Protein AF-A0A2V7HAU4-F1 (afdb_monomer_lite)

Foldseek 3Di:
DDDDDQAADDQPPVDPPCPDSVCSVVVLCVCCVVVVDHPVVSCSHYPLSVLCVQCVVPVCSCPPHPCNVVSNVSVVVVD

Secondary structure (DSSP, 8-state):
--PPP-------BTBTT---TTTHHHHHHHHHHTTSS-HHHHHIIIIIHHHHHHHTT-TTTTTTSTTHHHHHHHHHT--

Structure (mmCIF, N/CA/C/O backbone):
data_AF-A0A2V7HAU4-F1
#
_entry.id   AF-A0A2V7HAU4-F1
#
loop_
_atom_site.group_PDB
_atom_site.id
_atom_site.type_symbol
_atom_site.label_atom_id
_atom_site.label_alt_id
_atom_site.label_comp_id
_atom_site.label_asym_id
_atom_site.label_entity_id
_atom_site.label_seq_id
_atom_site.pdbx_PDB_ins_code
_atom_site.Cartn_x
_atom_site.Cartn_y
_atom_site.Cartn_z
_atom_site.occupancy
_atom_site.B_iso_or_equiv
_atom_site.auth_seq_id
_atom_site.auth_comp_id
_atom_site.auth_asym_id
_atom_site.auth_atom_id
_atom_site.pdbx_PDB_model_num
ATOM 1 N N . MET A 1 1 ? -6.046 -26.311 -7.981 1.00 62.34 1 MET A N 1
ATOM 2 C CA . MET A 1 1 ? -4.807 -25.506 -8.069 1.00 62.34 1 MET A CA 1
ATOM 3 C C . MET A 1 1 ? -5.207 -24.147 -8.621 1.00 62.34 1 MET A C 1
ATOM 5 O O . MET A 1 1 ? -5.900 -24.140 -9.626 1.00 62.34 1 MET A O 1
ATOM 9 N N . GLY A 1 2 ? -4.896 -23.050 -7.923 1.00 83.69 2 GLY A N 1
ATOM 10 C CA . GLY A 1 2 ? -5.388 -21.700 -8.261 1.00 83.69 2 GLY A CA 1
ATOM 11 C C . GLY A 1 2 ? -5.919 -20.893 -7.068 1.00 83.69 2 GLY A C 1
ATOM 12 O O . GLY A 1 2 ? -6.837 -20.100 -7.234 1.00 83.69 2 GLY A O 1
ATOM 13 N N . ALA A 1 3 ? -5.410 -21.133 -5.854 1.00 88.00 3 ALA A N 1
ATOM 14 C CA . ALA A 1 3 ? -5.788 -20.316 -4.704 1.00 88.00 3 ALA A CA 1
ATOM 15 C C . ALA A 1 3 ? -5.172 -18.916 -4.844 1.00 88.00 3 ALA A C 1
ATOM 17 O O . ALA A 1 3 ? -3.978 -18.801 -5.125 1.00 88.00 3 ALA A O 1
ATOM 18 N N . ARG A 1 4 ? -5.978 -17.868 -4.641 1.00 88.88 4 ARG A N 1
ATOM 19 C CA . ARG A 1 4 ? -5.497 -16.483 -4.568 1.00 88.88 4 ARG A CA 1
ATOM 20 C C . ARG A 1 4 ? -4.786 -16.290 -3.229 1.00 88.88 4 ARG A C 1
ATOM 22 O O . ARG A 1 4 ? -5.356 -16.596 -2.183 1.00 88.88 4 ARG A O 1
ATOM 29 N N . LEU A 1 5 ? -3.538 -15.832 -3.271 1.00 91.62 5 LEU A N 1
ATOM 30 C CA . LEU A 1 5 ? -2.757 -15.528 -2.073 1.00 91.62 5 LEU A CA 1
ATOM 31 C C . LEU A 1 5 ? -3.047 -14.095 -1.619 1.00 91.62 5 LEU A C 1
ATOM 33 O O . LEU A 1 5 ? -3.029 -13.174 -2.431 1.00 91.62 5 LEU A O 1
ATOM 37 N N . ASN A 1 6 ? -3.247 -13.904 -0.316 1.00 93.44 6 ASN A N 1
ATOM 38 C CA . ASN A 1 6 ? -3.433 -12.581 0.285 1.00 93.44 6 ASN A CA 1
ATOM 39 C C . ASN A 1 6 ? -2.073 -11.969 0.658 1.00 93.44 6 ASN A C 1
ATOM 41 O O . ASN A 1 6 ? -1.771 -11.778 1.835 1.00 93.44 6 ASN A O 1
ATOM 45 N N . ALA A 1 7 ? -1.218 -11.739 -0.342 1.00 95.50 7 ALA A N 1
ATOM 46 C CA . ALA A 1 7 ? 0.098 -11.134 -0.137 1.00 95.50 7 ALA A CA 1
ATOM 47 C C . ALA A 1 7 ? -0.021 -9.668 0.319 1.00 95.50 7 ALA A C 1
ATOM 49 O O . ALA A 1 7 ? -0.960 -8.971 -0.069 1.00 95.50 7 ALA A O 1
ATOM 50 N N . ILE A 1 8 ? 0.937 -9.202 1.123 1.00 96.69 8 ILE A N 1
ATOM 51 C CA . ILE A 1 8 ? 1.002 -7.832 1.649 1.00 96.69 8 ILE A CA 1
ATOM 52 C C . ILE A 1 8 ? 2.373 -7.246 1.317 1.00 96.69 8 ILE A C 1
ATOM 54 O O . ILE A 1 8 ? 3.386 -7.928 1.476 1.00 96.69 8 ILE A O 1
ATOM 58 N N . PHE A 1 9 ? 2.402 -5.987 0.886 1.00 96.12 9 PHE A N 1
ATOM 59 C CA . PHE A 1 9 ? 3.641 -5.247 0.673 1.00 96.12 9 PHE A CA 1
ATOM 60 C C . PHE A 1 9 ? 4.387 -4.979 1.989 1.00 96.12 9 PHE A C 1
ATOM 62 O O . PHE A 1 9 ? 3.809 -4.516 2.973 1.00 96.12 9 PHE A O 1
ATOM 69 N N . SER A 1 10 ? 5.695 -5.220 1.977 1.00 92.75 10 SER A N 1
ATOM 70 C CA . SER A 1 10 ? 6.640 -4.817 3.016 1.00 92.75 10 SER A CA 1
ATOM 71 C C . SER A 1 10 ? 7.880 -4.281 2.316 1.00 92.75 10 SER A C 1
ATOM 73 O O . SER A 1 10 ? 8.407 -4.946 1.431 1.00 92.75 10 SER A O 1
ATOM 75 N N . SER A 1 11 ? 8.332 -3.087 2.692 1.00 91.31 11 SER A N 1
ATOM 76 C CA . SER A 1 11 ? 9.400 -2.383 1.974 1.00 91.31 11 SER A CA 1
ATOM 77 C C . SER A 1 11 ? 10.802 -2.935 2.224 1.00 91.31 11 SER A C 1
ATOM 79 O O . SER A 1 11 ? 11.723 -2.568 1.506 1.00 91.31 11 SER A O 1
ATOM 81 N N . ASP A 1 12 ? 10.970 -3.739 3.277 1.00 88.19 12 ASP A N 1
ATOM 82 C CA . ASP A 1 12 ? 12.261 -4.273 3.737 1.00 88.19 12 ASP A CA 1
ATOM 83 C C . ASP A 1 12 ? 13.359 -3.200 3.925 1.00 88.19 12 ASP A C 1
ATOM 85 O O . ASP A 1 12 ? 14.559 -3.454 3.831 1.00 88.19 12 ASP A O 1
ATOM 89 N N . ILE A 1 13 ? 12.951 -1.957 4.214 1.00 88.00 13 ILE A N 1
ATOM 90 C CA . ILE A 1 13 ? 13.877 -0.841 4.433 1.00 88.00 13 ILE A CA 1
ATOM 91 C C . ILE A 1 13 ? 14.778 -1.147 5.632 1.00 88.00 13 ILE A C 1
ATOM 93 O O . ILE A 1 13 ? 14.305 -1.377 6.747 1.00 88.00 13 ILE A O 1
ATOM 97 N N . GLY A 1 14 ? 16.088 -1.075 5.402 1.00 82.75 14 GLY A N 1
ATOM 98 C CA . GLY A 1 14 ? 17.112 -1.465 6.371 1.00 82.75 14 GLY A CA 1
ATOM 99 C C . GLY A 1 14 ? 17.762 -2.815 6.061 1.00 82.75 14 GLY A C 1
ATOM 100 O O . GLY A 1 14 ? 18.757 -3.153 6.704 1.00 82.75 14 GLY A O 1
ATOM 101 N N . HIS A 1 15 ? 17.257 -3.554 5.068 1.00 86.81 15 HIS A N 1
ATOM 102 C CA . HIS A 1 15 ? 17.969 -4.663 4.443 1.00 86.81 15 HIS A CA 1
ATOM 103 C C . HIS A 1 15 ? 19.083 -4.148 3.510 1.00 86.81 15 HIS A C 1
ATOM 105 O O . HIS A 1 15 ? 19.070 -3.000 3.061 1.00 86.81 15 HIS A O 1
ATOM 111 N N . PHE A 1 16 ? 20.106 -4.971 3.265 1.00 82.25 16 PHE A N 1
ATOM 112 C CA . PHE A 1 16 ? 21.347 -4.533 2.608 1.00 82.25 16 PHE A CA 1
ATOM 113 C C . PHE A 1 16 ? 21.191 -4.210 1.112 1.00 82.25 16 PHE A C 1
ATOM 115 O O . PHE A 1 16 ? 22.094 -3.606 0.534 1.00 82.25 16 PHE A O 1
ATOM 122 N N . ASP A 1 17 ? 20.091 -4.632 0.486 1.00 83.69 17 ASP A N 1
ATOM 123 C CA . ASP A 1 17 ? 19.809 -4.484 -0.946 1.00 83.69 17 ASP A CA 1
ATOM 124 C C . ASP A 1 17 ? 18.772 -3.394 -1.269 1.00 83.69 17 ASP A C 1
ATOM 126 O O . ASP A 1 17 ? 18.442 -3.215 -2.439 1.00 83.69 17 ASP A O 1
ATOM 130 N N . VAL A 1 18 ? 18.330 -2.616 -0.273 1.00 87.31 18 VAL A N 1
ATOM 131 C CA . VAL A 1 18 ? 17.473 -1.434 -0.462 1.00 87.31 18 VAL A CA 1
ATOM 132 C C . VAL A 1 18 ? 18.303 -0.164 -0.220 1.00 87.31 18 VAL A C 1
ATOM 134 O O . VAL A 1 18 ? 18.264 0.410 0.873 1.00 87.31 18 VAL A O 1
ATOM 137 N N . PRO A 1 19 ? 19.120 0.275 -1.200 1.00 86.12 19 PRO A N 1
ATOM 138 C CA . PRO A 1 19 ? 20.006 1.426 -1.040 1.00 86.12 19 PRO A CA 1
ATOM 139 C C . PRO A 1 19 ? 19.267 2.769 -1.103 1.00 86.12 19 PRO A C 1
ATOM 141 O O . PRO A 1 19 ? 19.754 3.744 -0.531 1.00 86.12 19 PRO A O 1
ATOM 144 N N . ASP A 1 20 ? 18.114 2.822 -1.778 1.00 90.31 20 ASP A N 1
ATOM 145 C CA . ASP A 1 20 ? 17.275 4.012 -1.905 1.00 90.31 20 ASP A CA 1
ATOM 146 C C . ASP A 1 20 ? 15.844 3.714 -1.435 1.00 90.31 20 ASP A C 1
ATOM 148 O O . ASP A 1 20 ? 15.155 2.832 -1.945 1.00 90.31 20 ASP A O 1
ATOM 152 N N . MET A 1 21 ? 15.388 4.459 -0.427 1.00 90.19 21 MET A N 1
ATOM 153 C CA . MET A 1 21 ? 14.042 4.307 0.130 1.00 90.19 21 MET A CA 1
ATOM 154 C C . MET A 1 21 ? 12.963 4.921 -0.769 1.00 90.19 21 MET A C 1
ATOM 156 O O . MET A 1 21 ? 11.786 4.617 -0.579 1.00 90.19 21 MET A O 1
ATOM 160 N N . ALA A 1 22 ? 13.333 5.801 -1.702 1.00 92.69 22 ALA A N 1
ATOM 161 C CA . ALA A 1 22 ? 12.390 6.423 -2.624 1.00 92.69 22 ALA A CA 1
ATOM 162 C C . ALA A 1 22 ? 11.864 5.432 -3.675 1.00 92.6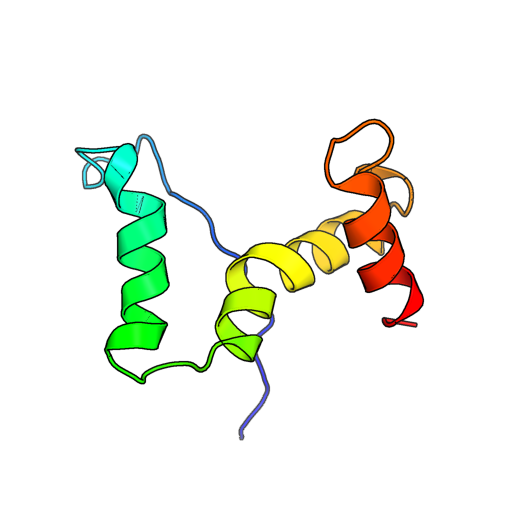9 22 ALA A C 1
ATOM 164 O O . ALA A 1 22 ? 10.744 5.609 -4.158 1.00 92.69 22 ALA A O 1
ATOM 165 N N . ASP A 1 23 ? 12.620 4.369 -3.958 1.00 93.25 23 ASP A N 1
ATOM 166 C CA . ASP A 1 23 ? 12.339 3.458 -5.071 1.00 93.25 23 ASP A CA 1
ATOM 167 C C . ASP A 1 23 ? 11.444 2.274 -4.678 1.00 93.25 23 ASP A C 1
ATOM 169 O O . ASP A 1 23 ? 10.764 1.710 -5.526 1.00 93.25 23 ASP A O 1
ATOM 173 N N . VAL A 1 24 ? 11.313 1.941 -3.388 1.00 94.00 24 VAL A N 1
ATOM 174 C CA . VAL A 1 24 ? 10.580 0.731 -2.947 1.00 94.00 24 VAL A CA 1
ATOM 175 C C . VAL A 1 24 ? 9.117 0.663 -3.409 1.00 94.00 24 VAL A C 1
ATOM 177 O O . VAL A 1 24 ? 8.591 -0.422 -3.645 1.00 94.00 24 VAL A O 1
ATOM 180 N N . VAL A 1 25 ? 8.431 1.807 -3.511 1.00 95.06 25 VAL A N 1
ATOM 181 C CA . VAL A 1 25 ? 7.038 1.862 -3.985 1.00 95.06 25 VAL A CA 1
ATOM 182 C C . VAL A 1 25 ? 6.964 1.855 -5.518 1.00 95.06 25 VAL A C 1
ATOM 184 O O . VAL A 1 25 ? 6.166 1.072 -6.036 1.00 95.06 25 VAL A O 1
ATOM 187 N N . PRO A 1 26 ? 7.755 2.669 -6.250 1.00 95.44 26 PRO A N 1
ATOM 188 C CA . PRO A 1 26 ? 7.897 2.536 -7.702 1.00 95.44 26 PRO A CA 1
ATOM 189 C C . PRO A 1 26 ? 8.198 1.103 -8.163 1.00 95.44 26 PRO A C 1
ATOM 191 O O . PRO A 1 26 ? 7.461 0.572 -8.987 1.00 95.44 26 PRO A O 1
ATOM 194 N N . GLU A 1 27 ? 9.183 0.444 -7.553 1.00 94.94 27 GLU A N 1
ATOM 195 C CA . GLU A 1 27 ? 9.595 -0.928 -7.881 1.00 94.94 27 GLU A CA 1
ATOM 196 C C . GLU A 1 27 ? 8.455 -1.940 -7.675 1.00 94.94 27 GLU A C 1
ATOM 198 O O . GLU A 1 27 ? 8.225 -2.834 -8.488 1.00 94.94 27 GLU A O 1
ATOM 203 N N . ALA A 1 28 ? 7.652 -1.776 -6.617 1.00 96.50 28 ALA A N 1
ATOM 204 C CA . ALA A 1 28 ? 6.467 -2.610 -6.417 1.00 96.50 28 ALA A CA 1
ATOM 205 C C . ALA A 1 28 ? 5.417 -2.423 -7.530 1.00 96.50 28 ALA A C 1
ATOM 207 O O . ALA A 1 28 ? 4.704 -3.373 -7.870 1.00 96.50 28 ALA A O 1
ATOM 208 N N . TYR A 1 29 ? 5.299 -1.213 -8.086 1.00 97.81 29 TYR A N 1
ATOM 209 C CA . TYR A 1 29 ? 4.354 -0.903 -9.161 1.00 97.81 29 TYR A CA 1
ATOM 210 C C . TYR A 1 29 ? 4.791 -1.466 -10.519 1.00 97.81 29 TYR A C 1
ATOM 212 O O . TYR A 1 29 ? 3.930 -1.748 -11.354 1.00 97.81 29 TYR A O 1
ATOM 220 N N . GLU A 1 30 ? 6.081 -1.745 -10.726 1.00 97.88 30 GLU A N 1
ATOM 221 C CA . GLU A 1 30 ? 6.571 -2.365 -11.964 1.00 97.88 30 GLU A CA 1
ATOM 222 C C . GLU A 1 30 ? 5.914 -3.725 -12.255 1.00 97.88 30 GLU A C 1
ATOM 224 O O . GLU A 1 30 ? 5.793 -4.128 -13.410 1.00 97.88 30 GLU A O 1
ATOM 229 N N . LEU A 1 31 ? 5.409 -4.434 -11.235 1.00 97.69 31 LEU A N 1
ATOM 230 C CA . LEU A 1 31 ? 4.612 -5.651 -11.436 1.00 97.69 31 LEU A CA 1
ATOM 231 C C . LEU A 1 31 ? 3.368 -5.393 -12.306 1.00 97.69 31 LEU A C 1
ATOM 233 O O . LEU A 1 31 ? 2.969 -6.261 -13.086 1.00 97.69 31 LEU A O 1
ATOM 237 N N . VAL A 1 32 ? 2.763 -4.209 -12.182 1.00 98.25 32 VAL A N 1
ATOM 238 C CA . VAL A 1 32 ? 1.644 -3.760 -13.020 1.00 98.25 32 VAL A CA 1
ATOM 239 C C . VAL A 1 32 ? 2.147 -3.364 -14.404 1.00 98.25 32 VAL A C 1
ATOM 241 O O . VAL A 1 32 ? 1.570 -3.777 -15.409 1.00 98.25 32 VAL A O 1
ATOM 244 N N . GLU A 1 33 ? 3.233 -2.592 -14.477 1.00 98.38 33 GLU A N 1
ATOM 245 C CA . GLU A 1 33 ? 3.791 -2.096 -15.744 1.00 98.38 33 GLU A CA 1
ATOM 246 C C . GLU A 1 33 ? 4.277 -3.233 -16.652 1.00 98.38 33 GLU A C 1
ATOM 248 O O . GLU A 1 33 ? 4.055 -3.213 -17.864 1.00 98.38 33 GLU A O 1
ATOM 253 N N . HIS A 1 34 ? 4.852 -4.277 -16.059 1.00 98.38 34 HIS A N 1
ATOM 254 C CA . HIS A 1 34 ? 5.262 -5.501 -16.739 1.00 98.38 34 HIS A CA 1
ATOM 255 C C . HIS A 1 34 ? 4.101 -6.475 -17.006 1.00 98.38 34 HIS A C 1
ATOM 257 O O . HIS A 1 34 ? 4.313 -7.533 -17.602 1.00 98.38 34 HIS A O 1
ATOM 263 N N . GLY A 1 35 ? 2.872 -6.141 -16.595 1.00 97.81 35 GLY A N 1
ATOM 264 C CA . GLY A 1 35 ? 1.675 -6.949 -16.834 1.00 97.81 35 GLY A CA 1
ATOM 265 C C . GLY A 1 35 ? 1.640 -8.271 -16.061 1.00 97.81 35 GLY A C 1
ATOM 266 O O . GLY A 1 35 ? 0.965 -9.208 -16.488 1.00 97.81 35 GLY A O 1
ATOM 267 N N . LEU A 1 36 ? 2.379 -8.370 -14.951 1.00 97.38 36 LEU A N 1
ATOM 268 C CA . LEU A 1 36 ? 2.415 -9.560 -14.094 1.00 97.38 36 LEU A CA 1
ATOM 269 C C . LEU A 1 36 ? 1.197 -9.631 -13.165 1.00 97.38 36 LEU A C 1
ATOM 271 O O . LEU A 1 36 ? 0.747 -10.726 -12.832 1.00 97.38 36 LEU A O 1
ATOM 275 N N . ILE A 1 37 ? 0.671 -8.471 -12.769 1.00 96.88 37 ILE A N 1
ATOM 276 C CA . ILE A 1 37 ? -0.562 -8.310 -11.992 1.00 96.88 37 ILE A CA 1
ATOM 277 C C . ILE A 1 37 ? -1.385 -7.146 -12.559 1.00 96.88 37 ILE A C 1
ATOM 279 O O . ILE A 1 37 ? -0.849 -6.293 -13.268 1.00 96.88 37 ILE A O 1
ATOM 283 N N . ASP A 1 38 ? 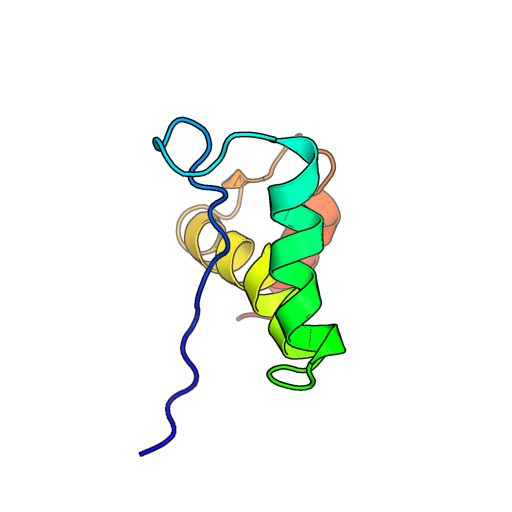-2.680 -7.089 -12.247 1.00 97.56 38 ASP A N 1
ATOM 284 C CA . ASP A 1 38 ? -3.519 -5.944 -12.615 1.00 97.56 38 ASP A CA 1
ATOM 285 C C . ASP A 1 38 ? -3.617 -4.884 -11.494 1.00 97.56 38 ASP A C 1
ATOM 287 O O . ASP A 1 38 ? -3.095 -5.039 -10.388 1.00 97.56 38 ASP A O 1
ATOM 291 N N . ASN A 1 39 ? -4.306 -3.771 -11.769 1.00 97.88 39 ASN A N 1
ATOM 292 C CA . ASN A 1 39 ? -4.500 -2.695 -10.788 1.00 97.88 39 ASN A CA 1
ATOM 293 C C . ASN A 1 39 ? -5.310 -3.123 -9.549 1.00 97.88 39 ASN A C 1
ATOM 295 O O . ASN A 1 39 ? -5.142 -2.539 -8.476 1.00 97.88 39 ASN A O 1
ATOM 299 N N . ASN A 1 40 ? -6.207 -4.106 -9.676 1.00 96.38 40 ASN A N 1
ATOM 300 C CA . ASN A 1 40 ? -6.970 -4.618 -8.538 1.00 96.38 40 ASN A CA 1
ATOM 301 C C . ASN A 1 40 ? -6.082 -5.492 -7.653 1.00 96.38 40 ASN A C 1
ATOM 303 O O . ASN A 1 40 ? -6.102 -5.342 -6.434 1.00 96.38 40 ASN A O 1
ATOM 307 N N . ASP A 1 41 ? -5.268 -6.353 -8.260 1.00 96.69 41 ASP A N 1
ATOM 308 C CA . ASP A 1 41 ? -4.271 -7.158 -7.565 1.00 96.69 41 ASP A CA 1
ATOM 309 C C . ASP A 1 41 ? -3.252 -6.264 -6.841 1.00 96.69 41 ASP A C 1
ATOM 311 O O . ASP A 1 41 ? -2.943 -6.506 -5.673 1.00 96.69 41 ASP A O 1
ATOM 315 N N . PHE A 1 42 ? -2.796 -5.178 -7.475 1.00 97.62 42 PHE A N 1
ATOM 316 C CA . PHE A 1 42 ? -1.899 -4.209 -6.839 1.00 97.62 42 PHE A CA 1
ATOM 317 C C . PHE A 1 42 ? -2.559 -3.484 -5.659 1.00 97.62 42 PHE A C 1
ATOM 319 O O . PHE A 1 42 ? -1.954 -3.347 -4.596 1.00 97.62 42 PHE A O 1
ATOM 326 N N . LYS A 1 43 ? -3.827 -3.070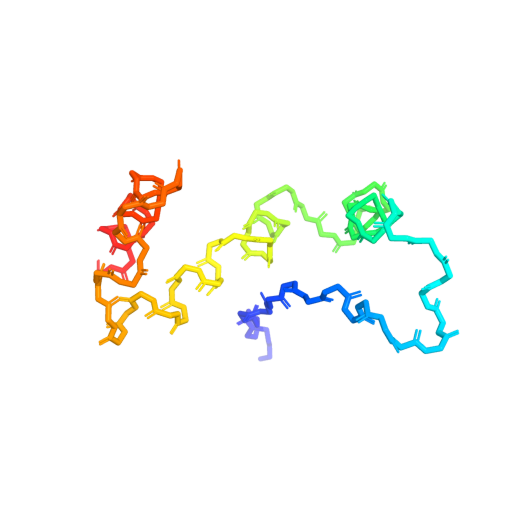 -5.792 1.00 97.00 43 LYS A N 1
ATOM 327 C CA . LYS A 1 43 ? -4.598 -2.497 -4.675 1.00 97.00 43 LYS A CA 1
ATOM 328 C C . LYS A 1 43 ? -4.723 -3.485 -3.510 1.00 97.00 43 LYS A C 1
ATOM 330 O O . LYS A 1 43 ? -4.609 -3.081 -2.348 1.00 97.00 43 LYS A O 1
ATOM 335 N N . ASP A 1 44 ? -4.957 -4.760 -3.808 1.00 97.12 44 ASP A N 1
ATOM 336 C CA . ASP A 1 44 ? -5.033 -5.806 -2.792 1.00 97.12 44 ASP A CA 1
ATOM 337 C C . ASP A 1 44 ? -3.701 -5.980 -2.065 1.00 97.12 44 ASP A C 1
ATOM 339 O O . ASP A 1 44 ? -3.673 -5.957 -0.833 1.00 97.12 44 ASP A O 1
ATOM 343 N N . PHE A 1 45 ? -2.607 -6.059 -2.819 1.00 97.38 45 PHE A N 1
ATOM 344 C CA . PHE A 1 45 ? -1.247 -6.197 -2.306 1.00 97.38 45 PHE A CA 1
ATOM 345 C C . PHE A 1 45 ? -0.790 -5.004 -1.449 1.00 97.38 45 PHE A C 1
ATOM 347 O O . PHE A 1 45 ? -0.231 -5.197 -0.367 1.00 97.38 45 PHE A O 1
ATOM 354 N N . MET A 1 46 ? -1.058 -3.775 -1.901 1.00 97.06 46 MET A N 1
ATOM 355 C CA . MET A 1 46 ? -0.588 -2.548 -1.246 1.00 97.06 46 MET A CA 1
ATOM 356 C C . MET A 1 46 ? -1.470 -2.086 -0.085 1.00 97.06 46 MET A C 1
ATOM 358 O O . MET A 1 46 ? -0.996 -1.360 0.788 1.00 97.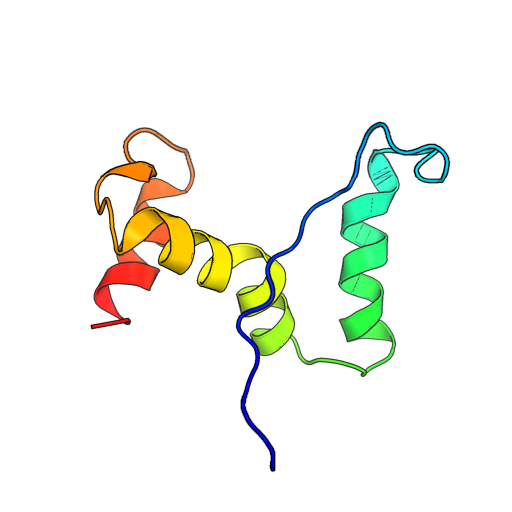06 46 MET A O 1
ATOM 362 N N . PHE A 1 47 ? -2.757 -2.447 -0.074 1.00 97.19 47 PHE A N 1
ATOM 363 C CA . PHE A 1 47 ? -3.706 -1.874 0.883 1.00 97.19 47 PHE A CA 1
ATOM 364 C C . PHE A 1 47 ? -4.717 -2.878 1.429 1.00 97.19 47 PHE A C 1
ATOM 366 O O . PHE A 1 47 ? -4.770 -3.097 2.640 1.00 97.19 47 PHE A O 1
ATOM 373 N N . THR A 1 48 ? -5.549 -3.482 0.576 1.00 97.38 48 THR A N 1
ATOM 374 C CA . THR A 1 48 ? -6.735 -4.210 1.057 1.00 97.38 48 THR A CA 1
ATOM 375 C C . THR A 1 48 ? -6.375 -5.438 1.898 1.00 97.38 48 THR A C 1
ATOM 377 O O . THR A 1 48 ? -7.011 -5.653 2.932 1.00 97.38 48 THR A O 1
ATOM 380 N N . ASN A 1 49 ? -5.325 -6.187 1.548 1.00 96.94 49 ASN A N 1
ATOM 381 C CA . ASN A 1 49 ? -4.881 -7.335 2.345 1.00 96.94 49 ASN A CA 1
ATOM 382 C C . ASN A 1 49 ? -4.304 -6.910 3.702 1.00 96.94 49 ASN A C 1
ATOM 384 O O . ASN A 1 49 ? -4.600 -7.546 4.712 1.00 96.94 49 ASN A O 1
ATOM 388 N N . ALA A 1 50 ? -3.548 -5.808 3.752 1.00 96.50 50 ALA A N 1
ATOM 389 C CA . ALA A 1 50 ? -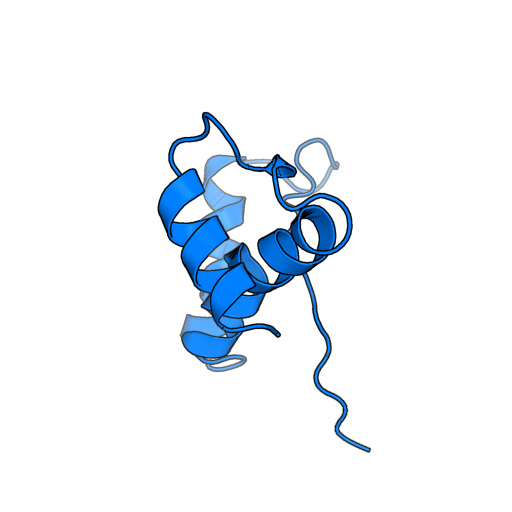3.013 -5.267 5.001 1.00 96.50 50 ALA A CA 1
ATOM 390 C C . ALA A 1 50 ? -4.131 -4.796 5.942 1.00 96.50 50 ALA A C 1
ATOM 392 O O . ALA A 1 50 ? -4.096 -5.071 7.143 1.00 96.50 50 ALA A O 1
ATOM 393 N N . VAL A 1 51 ? -5.149 -4.126 5.389 1.00 97.38 51 VAL A N 1
ATOM 394 C CA . VAL A 1 51 ? -6.320 -3.693 6.157 1.00 97.38 51 VAL A CA 1
ATOM 395 C C . VAL A 1 51 ? -7.067 -4.885 6.739 1.00 97.38 51 VAL A C 1
ATOM 397 O O . VAL A 1 51 ? -7.395 -4.860 7.921 1.00 97.38 51 VAL A O 1
ATOM 400 N N . ARG A 1 52 ? -7.317 -5.931 5.945 1.00 96.00 52 ARG A N 1
ATOM 401 C CA . ARG A 1 52 ? -7.990 -7.145 6.428 1.00 96.00 52 ARG A CA 1
ATOM 402 C C . ARG A 1 52 ? -7.185 -7.837 7.522 1.00 96.00 52 ARG A C 1
ATOM 404 O O . ARG A 1 52 ? -7.719 -8.088 8.596 1.00 96.00 52 ARG A O 1
ATOM 411 N N . PHE A 1 53 ? -5.891 -8.053 7.287 1.00 95.69 53 PHE A N 1
ATOM 412 C CA . PHE A 1 53 ? -5.014 -8.768 8.214 1.00 95.69 53 PHE A CA 1
ATOM 413 C C . PHE A 1 53 ? -5.008 -8.160 9.625 1.00 95.69 53 PHE A C 1
ATOM 415 O O . PHE A 1 53 ? -5.157 -8.883 10.608 1.00 95.69 53 PHE A O 1
ATOM 422 N N . TRP A 1 54 ? -4.882 -6.835 9.735 1.00 95.69 54 TRP A N 1
ATOM 423 C CA . TRP A 1 54 ? -4.882 -6.158 11.037 1.00 95.69 54 TRP A CA 1
ATOM 424 C C . TRP A 1 54 ? -6.286 -5.818 11.553 1.00 95.69 54 TRP A C 1
ATOM 426 O O . TRP A 1 54 ? -6.533 -5.855 12.760 1.00 95.69 54 TRP A O 1
ATOM 436 N N . GLY A 1 55 ? -7.200 -5.478 10.646 1.00 95.81 55 GLY A N 1
ATOM 437 C CA . GLY A 1 55 ? -8.521 -4.945 10.962 1.00 95.81 55 GLY A CA 1
ATOM 438 C C . GLY A 1 55 ? -9.580 -5.995 11.292 1.00 95.81 55 GLY A C 1
ATOM 439 O O . GLY A 1 55 ? -10.495 -5.698 12.050 1.00 95.81 55 GLY A O 1
ATOM 440 N N . GLU A 1 56 ? -9.478 -7.226 10.784 1.00 92.25 56 GLU A N 1
ATOM 441 C CA . GLU A 1 56 ? -10.468 -8.275 11.085 1.00 92.25 56 GLU A CA 1
ATOM 442 C C . GLU A 1 56 ? -10.423 -8.703 12.559 1.00 92.25 56 GLU A C 1
ATOM 444 O O . GLU A 1 56 ? -11.461 -8.917 13.183 1.00 92.25 56 GLU A O 1
ATOM 449 N N . VAL A 1 57 ? -9.222 -8.784 13.141 1.00 92.12 57 VAL A N 1
ATOM 450 C CA . VAL A 1 57 ? -9.040 -9.131 14.561 1.00 92.12 57 VAL A CA 1
ATOM 451 C C . VAL A 1 57 ? -9.265 -7.915 15.467 1.00 92.12 57 VAL A C 1
ATOM 453 O O . VAL A 1 57 ? -9.725 -8.058 16.600 1.00 92.12 57 VAL A O 1
ATOM 456 N N . ASN A 1 58 ? -8.961 -6.710 14.976 1.00 95.25 58 ASN A N 1
ATOM 457 C 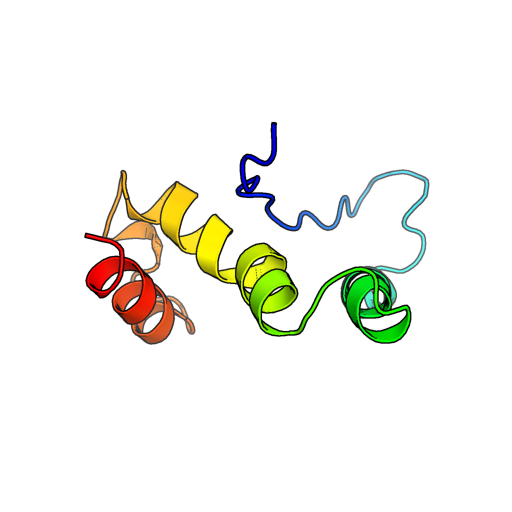CA . ASN A 1 58 ? -9.170 -5.451 15.684 1.00 95.25 58 ASN A CA 1
ATOM 458 C C . ASN A 1 58 ? -9.766 -4.391 14.737 1.00 95.25 58 ASN A C 1
ATOM 460 O O . ASN A 1 58 ? -9.004 -3.653 14.106 1.00 95.25 58 ASN A O 1
ATOM 464 N N . PRO A 1 59 ? -11.106 -4.247 14.678 1.00 93.44 59 PRO A N 1
ATOM 465 C CA . PRO A 1 59 ? -11.772 -3.306 13.766 1.00 93.44 59 PRO A CA 1
ATOM 466 C C . PRO A 1 59 ? -11.334 -1.847 13.928 1.00 93.44 59 PRO A C 1
ATOM 468 O O . PRO A 1 59 ? -11.429 -1.052 12.998 1.00 93.44 59 PRO A O 1
ATOM 471 N N . GLU A 1 60 ? -10.801 -1.500 15.097 1.00 95.94 60 GLU A N 1
ATOM 472 C CA . GLU A 1 60 ? -10.377 -0.149 15.441 1.00 95.94 60 GLU A CA 1
ATOM 473 C C . GLU A 1 60 ? -8.879 0.098 15.206 1.00 95.94 60 GLU A C 1
ATOM 475 O O . GLU A 1 60 ? -8.365 1.152 15.584 1.00 95.94 60 GLU A O 1
ATOM 480 N N . PHE A 1 61 ? -8.159 -0.854 14.601 1.00 97.69 61 PHE A N 1
ATOM 481 C CA . PHE A 1 61 ? -6.712 -0.770 14.376 1.00 97.69 61 PHE A CA 1
ATOM 482 C C . PHE A 1 61 ? -6.296 0.512 13.635 1.00 97.69 61 PHE A C 1
ATOM 484 O O . PHE A 1 61 ? -5.289 1.125 13.978 1.00 97.69 61 PHE A O 1
ATOM 491 N N . PHE A 1 62 ? -7.094 0.948 12.655 1.00 97.69 62 PHE A N 1
ATOM 492 C CA . PHE A 1 62 ? -6.812 2.132 11.833 1.00 97.69 62 PHE A CA 1
ATOM 493 C C . PHE A 1 62 ? -7.475 3.423 12.338 1.00 97.69 62 PHE A C 1
ATOM 495 O O . PHE A 1 62 ? -7.399 4.451 11.658 1.00 97.69 62 PHE A O 1
ATOM 502 N N . ARG A 1 63 ? -8.118 3.406 13.511 1.00 97.94 63 ARG A N 1
ATOM 503 C CA . ARG A 1 63 ? -8.784 4.587 14.071 1.00 97.94 63 ARG A CA 1
ATOM 504 C C . ARG A 1 63 ? -7.783 5.713 14.354 1.00 97.94 63 ARG A C 1
ATOM 506 O O . ARG A 1 63 ? -6.718 5.490 14.924 1.00 97.94 63 ARG A O 1
ATOM 513 N N . GLY A 1 64 ? -8.146 6.936 13.990 1.00 98.31 64 GLY A N 1
ATOM 514 C CA . GLY A 1 64 ? -7.347 8.152 14.100 1.00 98.31 64 GLY A CA 1
ATOM 515 C C . GLY A 1 64 ? -6.308 8.323 12.990 1.00 98.31 64 GLY A C 1
ATOM 516 O O . GLY A 1 64 ? -5.594 9.324 12.986 1.00 98.31 64 GLY A O 1
ATOM 517 N N . THR A 1 65 ? -6.201 7.377 12.053 1.00 98.06 65 THR A N 1
ATOM 518 C CA . THR A 1 65 ? -5.262 7.475 10.927 1.00 98.06 65 THR A CA 1
ATOM 519 C C . THR A 1 65 ? -5.897 8.179 9.730 1.00 98.06 65 THR A C 1
ATOM 521 O O . THR A 1 65 ? -7.116 8.219 9.571 1.00 98.06 65 THR A O 1
ATOM 524 N N . VAL A 1 66 ? -5.063 8.679 8.816 1.00 98.19 66 VAL A N 1
ATOM 525 C CA . VAL A 1 66 ? -5.524 9.316 7.566 1.00 98.19 66 VAL A CA 1
ATOM 526 C C . VAL A 1 66 ? -6.278 8.362 6.628 1.00 98.19 66 VAL A C 1
ATOM 528 O O . VAL A 1 66 ? -6.959 8.822 5.715 1.00 98.19 66 VAL A O 1
ATOM 531 N N . VAL A 1 67 ? -6.168 7.048 6.851 1.00 97.44 67 VAL A N 1
ATOM 532 C CA . VAL A 1 67 ? -6.826 6.000 6.055 1.00 97.44 67 VAL A CA 1
ATOM 533 C C . VAL A 1 67 ? -8.016 5.356 6.769 1.00 97.44 67 VAL A C 1
ATOM 535 O O . VAL A 1 67 ? -8.576 4.396 6.245 1.00 97.44 67 VAL A O 1
ATOM 538 N N . GLU A 1 68 ? -8.428 5.856 7.942 1.00 97.81 68 GLU A N 1
ATOM 539 C CA . GLU A 1 68 ? -9.501 5.256 8.754 1.00 97.81 68 GLU A CA 1
ATOM 540 C C . GLU A 1 68 ? -10.771 4.985 7.933 1.00 97.81 68 GLU A C 1
ATOM 542 O O . GLU A 1 68 ? -11.331 3.886 7.976 1.00 97.81 68 GLU A O 1
ATOM 547 N N . LYS A 1 69 ? -11.209 5.971 7.141 1.00 97.75 69 LYS A N 1
ATOM 548 C CA . LYS A 1 69 ? -12.420 5.863 6.322 1.00 97.75 69 LYS A CA 1
ATOM 549 C C . LYS A 1 69 ? -12.300 4.737 5.288 1.00 97.75 69 LYS A C 1
ATOM 551 O O . LYS A 1 69 ? -13.199 3.906 5.187 1.00 97.75 69 LYS A O 1
ATOM 556 N N . GLN A 1 70 ? -11.196 4.700 4.546 1.00 97.56 70 GLN A N 1
ATOM 557 C CA . GLN A 1 70 ? -10.922 3.719 3.494 1.00 97.56 70 GLN A CA 1
ATOM 558 C C . GLN A 1 70 ? -10.742 2.315 4.078 1.00 97.56 70 GLN A C 1
ATOM 560 O O . GLN A 1 70 ? -11.233 1.340 3.512 1.00 97.56 70 GLN A O 1
ATOM 565 N N . ALA A 1 71 ? -10.079 2.204 5.231 1.00 97.31 71 ALA A N 1
ATOM 566 C CA . ALA A 1 71 ? -9.937 0.941 5.939 1.00 97.31 71 ALA A CA 1
ATOM 567 C C . ALA A 1 71 ? -11.308 0.417 6.398 1.00 97.31 71 ALA A C 1
ATOM 569 O O . ALA A 1 71 ? -11.645 -0.743 6.169 1.00 97.31 71 ALA A O 1
ATOM 570 N N . SER A 1 72 ? -12.148 1.300 6.946 1.00 96.12 72 SER A N 1
ATOM 571 C CA . SER A 1 72 ? -13.518 0.965 7.346 1.00 96.12 72 SER A CA 1
ATOM 572 C C . SER A 1 72 ? -14.377 0.522 6.157 1.00 96.12 72 SER A C 1
ATOM 574 O O . SER A 1 72 ? -15.189 -0.390 6.285 1.00 96.12 72 SER A O 1
ATOM 576 N N . GLU A 1 73 ? -14.213 1.147 4.988 1.00 95.81 73 GLU A N 1
ATOM 577 C CA . GLU A 1 73 ? -14.860 0.715 3.743 1.00 95.81 73 GLU A CA 1
ATOM 578 C C . GLU A 1 73 ? -14.432 -0.704 3.350 1.00 95.81 73 GLU A C 1
ATOM 580 O O . GLU A 1 73 ? -15.290 -1.539 3.082 1.00 95.81 73 GLU A O 1
ATOM 585 N N . VAL A 1 74 ? -13.137 -1.019 3.392 1.00 96.12 74 VAL A N 1
ATOM 586 C CA . VAL A 1 74 ? -12.645 -2.376 3.100 1.00 96.12 74 VAL A CA 1
ATOM 587 C C . VAL A 1 74 ? -13.242 -3.417 4.052 1.00 96.12 74 VAL A C 1
ATOM 589 O O . VAL A 1 74 ? -13.708 -4.456 3.585 1.00 96.12 74 VAL A O 1
ATOM 592 N N . LEU A 1 75 ? -13.269 -3.141 5.360 1.00 94.94 75 LEU A N 1
ATOM 593 C CA . LEU A 1 75 ? -13.769 -4.087 6.367 1.00 94.94 75 LEU A CA 1
ATOM 594 C C . LEU A 1 75 ? -15.287 -4.305 6.272 1.00 94.94 75 LEU A C 1
ATOM 596 O O . LEU A 1 75 ? -15.756 -5.421 6.467 1.00 94.94 75 LEU A O 1
ATOM 600 N N . ARG A 1 76 ? -16.068 -3.280 5.897 1.00 92.00 76 ARG A N 1
ATOM 601 C CA . ARG A 1 76 ? -17.518 -3.430 5.658 1.00 92.00 76 ARG A CA 1
ATOM 602 C C . ARG A 1 76 ? -17.850 -4.301 4.447 1.00 92.00 76 ARG A C 1
ATOM 604 O O . ARG A 1 76 ? -18.917 -4.898 4.417 1.00 92.00 76 ARG A O 1
ATOM 611 N N . HIS A 1 77 ? -16.973 -4.331 3.445 1.00 75.38 77 HIS A N 1
ATOM 612 C CA . HIS A 1 77 ? -17.158 -5.097 2.207 1.00 75.38 77 HIS A CA 1
ATOM 613 C C . HIS A 1 77 ? -16.510 -6.497 2.271 1.00 75.38 77 HIS A C 1
ATOM 615 O O . HIS A 1 77 ? -16.540 -7.227 1.281 1.00 75.38 77 HIS A O 1
ATOM 621 N N . GLY A 1 78 ? -15.883 -6.846 3.402 1.00 60.19 78 GLY A N 1
ATOM 622 C CA . GLY A 1 78 ? -15.173 -8.106 3.639 1.00 60.19 78 GLY A CA 1
ATOM 623 C C . GLY A 1 78 ? -15.857 -9.068 4.618 1.00 60.19 78 GLY A C 1
ATOM 624 O O . GLY A 1 78 ? -15.237 -10.070 4.959 1.00 60.19 78 GLY A O 1
ATOM 625 N N . ALA A 1 79 ? -17.092 -8.777 5.048 1.00 46.00 79 ALA A N 1
ATOM 626 C CA . ALA A 1 79 ? -17.945 -9.671 5.840 1.00 46.00 79 ALA A CA 1
ATOM 627 C C . ALA A 1 79 ? -19.064 -10.281 4.985 1.00 46.00 79 ALA A C 1
ATOM 629 O O . ALA A 1 79 ? -19.638 -9.536 4.156 1.00 46.00 79 ALA A O 1
#

Radius of gyration: 14.36 Å; chains: 1; bounding box: 39×35×32 Å

pLDDT: mean 92.82, std 8.72, range [46.0, 98.38]

Sequence (79 aa):
MGARLNAIFSSDIGHFDVPDMADVVPEAYELVEHGLIDNNDFKDFMFTNAVRFWGEVNPEFFRGTVVEKQASEVLRHGA